Protein AF-W4VPD5-F1 (afdb_monomer)

InterPro domains:
  IPR000160 GGDEF domain [PF00990] (3-58)
  IPR000160 GGDEF domain [PS50887] (1-65)
  IPR029787 Nucleotide cyclase [SSF55073] (20-64)
  IPR043128 Reverse transcriptase/Diguanylate cyclase domain [G3DSA:3.30.70.270] (1-67)

Structure (mmCIF, N/CA/C/O backbone):
data_AF-W4VPD5-F1
#
_entry.id   AF-W4VPD5-F1
#
loop_
_atom_site.group_PDB
_atom_site.id
_atom_site.type_symbol
_atom_site.label_atom_id
_atom_site.label_alt_id
_atom_site.label_comp_id
_atom_site.label_asym_id
_atom_site.label_entity_id
_atom_site.label_seq_id
_atom_site.pdbx_PDB_ins_code
_atom_site.Cartn_x
_atom_site.Cartn_y
_atom_site.Cartn_z
_atom_site.occupancy
_atom_site.B_iso_or_equiv
_atom_site.auth_seq_id
_atom_site.auth_comp_id
_atom_site.auth_asym_id
_atom_site.auth_atom_id
_atom_site.pdbx_PDB_model_num
ATOM 1 N N . MET A 1 1 ? -2.161 12.352 -9.383 1.00 61.84 1 MET A N 1
ATOM 2 C CA . MET A 1 1 ? -1.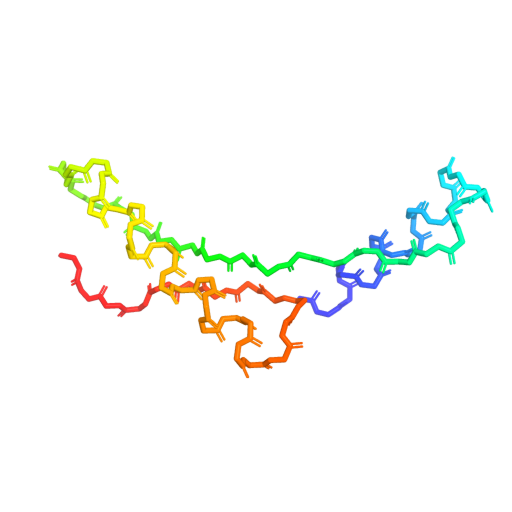368 11.226 -8.837 1.00 61.84 1 MET A CA 1
ATOM 3 C C . MET A 1 1 ? -0.161 10.842 -9.692 1.00 61.84 1 MET A C 1
ATOM 5 O O . MET A 1 1 ? 0.942 10.990 -9.191 1.00 61.84 1 MET A O 1
ATOM 9 N N . LYS A 1 2 ? -0.311 10.412 -10.959 1.00 71.38 2 LYS A N 1
ATOM 10 C CA . LYS A 1 2 ? 0.823 9.891 -11.762 1.00 71.38 2 LYS A CA 1
ATOM 11 C C . LYS A 1 2 ? 2.017 10.849 -11.915 1.00 71.38 2 LYS A C 1
ATOM 13 O O . LYS A 1 2 ? 3.151 10.420 -11.754 1.00 71.38 2 LYS A O 1
ATOM 18 N N . ALA A 1 3 ? 1.767 12.138 -12.159 1.00 79.25 3 ALA A N 1
ATOM 19 C CA . ALA A 1 3 ? 2.835 13.136 -12.302 1.00 79.25 3 ALA A CA 1
ATOM 20 C C . ALA A 1 3 ? 3.676 13.306 -11.021 1.00 79.25 3 ALA A C 1
ATOM 22 O O . ALA A 1 3 ? 4.892 13.429 -11.089 1.00 79.25 3 ALA A O 1
ATOM 23 N N . PHE A 1 4 ? 3.035 13.243 -9.849 1.00 75.75 4 PHE A N 1
ATOM 24 C CA . PHE A 1 4 ? 3.721 13.321 -8.558 1.00 75.75 4 PHE A CA 1
ATOM 25 C C . PHE A 1 4 ? 4.616 12.097 -8.313 1.00 75.75 4 PHE A C 1
ATOM 27 O O . PHE A 1 4 ? 5.773 12.246 -7.939 1.00 75.75 4 PHE A O 1
ATOM 34 N N . GLN A 1 5 ? 4.115 10.889 -8.602 1.00 72.25 5 GLN A N 1
ATOM 35 C CA . GLN A 1 5 ? 4.912 9.660 -8.502 1.00 72.25 5 GLN A CA 1
ATOM 36 C C . GLN A 1 5 ? 6.118 9.680 -9.453 1.00 72.25 5 GLN A C 1
ATOM 38 O O . GLN A 1 5 ? 7.210 9.282 -9.063 1.00 72.25 5 GLN A O 1
ATOM 43 N N . GLN A 1 6 ? 5.942 10.168 -10.685 1.00 79.38 6 GLN A N 1
ATOM 44 C CA . GLN A 1 6 ? 7.046 10.323 -11.636 1.00 79.38 6 GLN A CA 1
ATOM 45 C C . GLN A 1 6 ? 8.101 11.316 -11.148 1.00 79.38 6 GLN A C 1
ATOM 47 O O . GLN A 1 6 ? 9.287 11.012 -11.235 1.00 79.38 6 GLN A O 1
ATOM 52 N N . ALA A 1 7 ? 7.685 12.462 -10.603 1.00 82.44 7 ALA A N 1
ATOM 53 C CA . ALA A 1 7 ? 8.613 13.450 -10.060 1.00 82.44 7 ALA A CA 1
ATOM 54 C C . ALA A 1 7 ? 9.470 12.856 -8.930 1.00 82.44 7 ALA A C 1
ATOM 56 O O . ALA A 1 7 ? 10.687 12.990 -8.960 1.00 82.44 7 ALA A O 1
ATOM 57 N N . LEU A 1 8 ? 8.860 12.106 -8.003 1.00 78.06 8 LEU A N 1
ATOM 58 C CA . LEU A 1 8 ? 9.595 11.429 -6.929 1.00 78.06 8 LEU A CA 1
ATOM 59 C C . LEU A 1 8 ? 10.623 10.416 -7.452 1.00 78.06 8 LEU A C 1
ATOM 61 O O . LEU A 1 8 ? 11.729 10.355 -6.922 1.00 78.06 8 LEU A O 1
ATOM 65 N N . LYS A 1 9 ? 10.285 9.651 -8.500 1.00 75.38 9 LYS A N 1
ATOM 66 C CA . LYS A 1 9 ? 11.209 8.681 -9.120 1.00 75.38 9 LYS A CA 1
ATOM 67 C C . LYS A 1 9 ? 12.409 9.358 -9.779 1.00 75.38 9 LYS A C 1
ATOM 69 O O . LYS A 1 9 ? 13.515 8.834 -9.724 1.00 75.38 9 LYS A O 1
ATOM 74 N N . ILE A 1 10 ? 12.194 10.513 -10.408 1.00 79.06 10 ILE A N 1
ATOM 75 C CA . ILE A 1 10 ? 13.278 11.298 -11.008 1.00 79.06 10 ILE A CA 1
ATOM 76 C C . ILE A 1 10 ? 14.191 11.826 -9.900 1.00 79.06 10 ILE A C 1
ATOM 78 O O . ILE A 1 10 ? 15.389 11.563 -9.924 1.00 79.06 10 ILE A O 1
ATOM 82 N N . THR A 1 11 ? 13.618 12.471 -8.882 1.00 79.75 11 THR A N 1
ATOM 83 C CA . THR A 1 11 ? 14.390 13.035 -7.770 1.00 79.75 11 THR A CA 1
ATOM 84 C C . THR A 1 11 ? 15.152 11.966 -6.984 1.00 79.75 11 THR A C 1
ATOM 86 O O . THR A 1 11 ? 16.280 12.215 -6.578 1.00 79.75 11 THR A O 1
ATOM 89 N N . SER A 1 12 ? 14.612 10.754 -6.789 1.00 73.88 12 SER A N 1
ATOM 90 C CA . SER A 1 12 ? 15.332 9.715 -6.032 1.00 73.88 12 SER A CA 1
ATOM 91 C C . SER A 1 12 ? 16.615 9.248 -6.723 1.00 73.88 12 SER A C 1
ATOM 93 O O . SER A 1 12 ? 17.587 8.943 -6.040 1.00 73.88 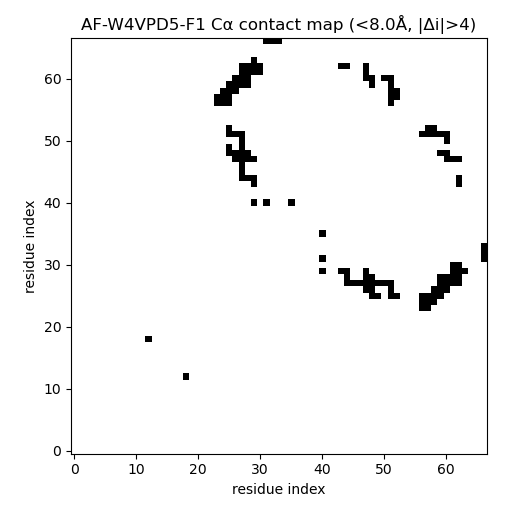12 SER A O 1
ATOM 95 N N . LYS A 1 13 ? 16.641 9.220 -8.063 1.00 73.19 13 LYS A N 1
ATOM 96 C CA . LYS A 1 13 ? 17.846 8.88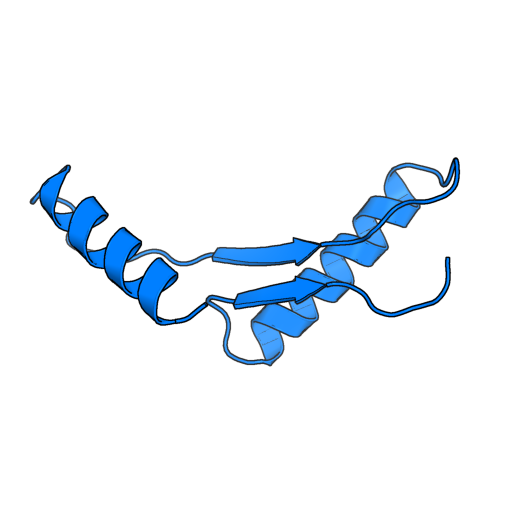2 -8.843 1.00 73.19 13 LYS A CA 1
ATOM 97 C C . LYS A 1 13 ? 18.932 9.948 -8.756 1.00 73.19 13 LYS A C 1
ATOM 99 O O . LYS A 1 13 ? 20.104 9.637 -8.929 1.00 73.19 13 LYS A O 1
ATOM 104 N N . GLU A 1 14 ? 18.546 11.193 -8.497 1.00 78.38 14 GLU A N 1
ATOM 105 C CA . GLU A 1 14 ? 19.482 12.305 -8.318 1.00 78.38 14 GLU A CA 1
ATOM 106 C C . GLU A 1 14 ? 20.130 12.299 -6.924 1.00 78.38 14 GLU A C 1
ATOM 108 O O . GLU A 1 14 ? 21.214 12.854 -6.761 1.00 78.38 14 GLU A O 1
ATOM 113 N N . ILE A 1 15 ? 19.497 11.664 -5.928 1.00 79.12 15 ILE A N 1
ATOM 114 C CA . ILE A 1 15 ? 20.005 11.597 -4.547 1.00 79.12 15 ILE A CA 1
ATOM 115 C C . ILE A 1 15 ? 21.210 10.658 -4.436 1.00 79.12 15 ILE A C 1
ATOM 117 O O . ILE A 1 15 ? 22.189 11.004 -3.778 1.00 79.12 15 ILE A O 1
ATOM 121 N N . ASP A 1 16 ? 21.150 9.482 -5.065 1.00 75.00 16 ASP A N 1
ATOM 122 C CA . ASP A 1 16 ? 22.252 8.520 -5.054 1.00 75.00 16 ASP A CA 1
ATOM 123 C C . ASP A 1 16 ? 22.275 7.704 -6.352 1.00 75.00 16 ASP A C 1
ATOM 125 O O . ASP A 1 16 ? 21.441 6.832 -6.600 1.00 75.00 16 ASP A O 1
ATOM 129 N N . VAL A 1 17 ? 23.275 7.995 -7.183 1.00 71.31 17 VAL A N 1
ATOM 130 C CA . VAL A 1 17 ? 23.493 7.355 -8.488 1.00 71.31 17 VAL A CA 1
ATOM 131 C C . VAL A 1 17 ? 23.872 5.873 -8.386 1.00 71.31 17 VAL A C 1
ATOM 133 O O . VAL A 1 17 ? 23.850 5.175 -9.398 1.00 71.31 17 VAL A O 1
ATOM 136 N N . SER A 1 18 ? 24.225 5.383 -7.191 1.00 79.94 18 SER A N 1
ATOM 137 C CA . SER A 1 18 ? 24.487 3.963 -6.935 1.00 79.94 18 SER A CA 1
ATOM 138 C C . SER A 1 18 ? 23.210 3.142 -6.733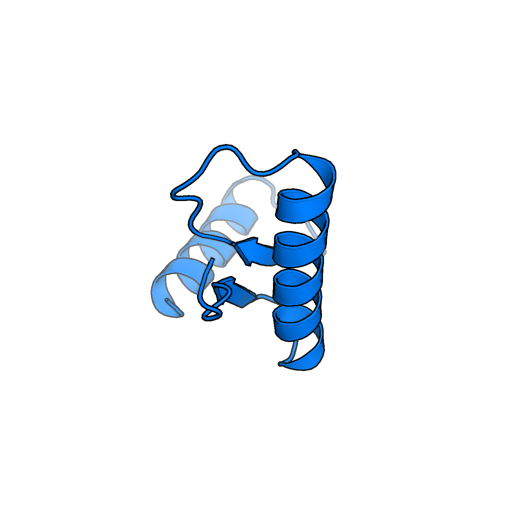 1.00 79.94 18 SER A C 1
ATOM 140 O O . SER A 1 18 ? 23.274 1.912 -6.735 1.00 79.94 18 SER A O 1
ATOM 142 N N . ILE A 1 19 ? 22.044 3.792 -6.619 1.00 72.44 19 ILE A N 1
ATOM 143 C CA . ILE A 1 19 ? 20.744 3.117 -6.609 1.00 7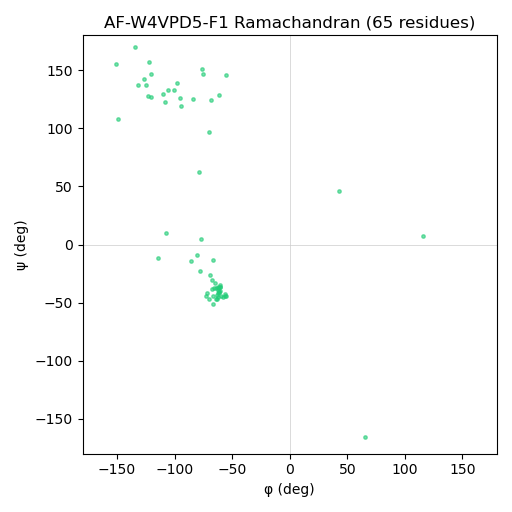2.44 19 ILE A CA 1
ATOM 144 C C . ILE A 1 19 ? 20.472 2.572 -8.014 1.00 72.44 19 ILE A C 1
ATOM 146 O O . ILE A 1 19 ? 20.000 3.269 -8.913 1.00 72.44 19 ILE A O 1
ATOM 150 N N . THR A 1 20 ? 20.777 1.293 -8.200 1.00 74.81 20 THR A N 1
ATOM 151 C CA . THR A 1 20 ? 20.568 0.565 -9.457 1.00 74.81 20 THR A CA 1
ATOM 152 C C . THR A 1 20 ? 19.163 -0.022 -9.585 1.00 74.81 20 THR A C 1
ATOM 154 O O . THR A 1 20 ? 18.763 -0.407 -10.683 1.00 74.81 20 THR A O 1
ATOM 157 N N . GLU A 1 21 ? 18.402 -0.076 -8.489 1.00 76.56 21 GLU A N 1
ATOM 158 C CA . GLU A 1 21 ? 17.079 -0.698 -8.424 1.00 76.56 21 GLU A CA 1
ATOM 159 C C . GLU A 1 21 ? 16.013 0.274 -7.905 1.00 76.56 21 GLU A C 1
ATOM 161 O O . GLU A 1 21 ? 16.216 1.000 -6.933 1.00 76.56 21 GLU A O 1
ATOM 166 N N . GLU A 1 22 ? 14.841 0.270 -8.545 1.00 77.50 22 GLU A N 1
ATOM 167 C CA . GLU A 1 22 ? 13.687 1.057 -8.109 1.00 77.50 22 GLU A CA 1
ATOM 168 C C . GLU A 1 22 ? 12.766 0.209 -7.222 1.00 77.50 22 GLU A C 1
ATOM 170 O O . GLU A 1 22 ? 12.185 -0.781 -7.671 1.00 77.50 22 GLU A O 1
ATOM 175 N N . LEU A 1 23 ? 12.576 0.634 -5.971 1.00 82.25 23 LEU A N 1
ATOM 176 C CA . LEU A 1 23 ? 11.597 0.042 -5.060 1.00 82.25 23 LEU A CA 1
ATOM 177 C C . LEU A 1 23 ? 10.307 0.865 -5.055 1.00 82.25 23 LEU A C 1
ATOM 179 O O . LEU A 1 23 ? 10.325 2.095 -5.031 1.00 82.25 23 LEU A O 1
ATOM 183 N N . THR A 1 24 ? 9.169 0.174 -5.037 1.00 87.75 24 THR A N 1
ATOM 184 C CA . THR A 1 24 ? 7.845 0.795 -4.900 1.00 87.75 24 THR A CA 1
ATOM 185 C C . THR A 1 24 ? 7.117 0.230 -3.690 1.00 87.75 24 THR A C 1
ATOM 187 O O . THR A 1 24 ? 7.394 -0.883 -3.237 1.00 87.75 24 THR A O 1
ATOM 190 N N . VAL A 1 25 ? 6.160 0.995 -3.167 1.00 90.19 25 VAL A N 1
ATOM 191 C CA . VAL A 1 25 ? 5.311 0.577 -2.047 1.00 90.19 25 VAL A CA 1
ATOM 192 C C . VAL A 1 25 ? 3.845 0.579 -2.462 1.00 90.19 25 VAL A C 1
ATOM 194 O O . VAL A 1 25 ? 3.404 1.376 -3.285 1.00 90.19 25 VAL A O 1
ATOM 197 N N . SER A 1 26 ? 3.073 -0.342 -1.895 1.00 95.44 26 SER A N 1
ATOM 198 C CA . SER A 1 26 ? 1.609 -0.314 -1.957 1.00 95.44 26 SER A CA 1
ATOM 199 C C . SER A 1 26 ? 1.100 0.116 -0.593 1.00 95.44 26 SER A C 1
ATOM 201 O O . SER A 1 26 ? 1.579 -0.407 0.410 1.00 95.44 26 SER A O 1
ATOM 203 N N . VAL A 1 27 ? 0.166 1.061 -0.552 1.00 95.62 27 VAL A N 1
ATOM 204 C CA . VAL A 1 27 ? -0.293 1.690 0.691 1.00 95.62 27 VAL A CA 1
ATOM 205 C C . VAL A 1 27 ? -1.800 1.520 0.824 1.00 95.62 27 VAL A C 1
ATOM 207 O O . VAL A 1 27 ? -2.557 1.862 -0.087 1.00 95.62 27 VAL A O 1
ATOM 210 N N . GLY A 1 28 ? -2.230 1.007 1.971 1.00 96.25 28 GLY A N 1
ATOM 211 C CA . GLY A 1 28 ? -3.624 1.001 2.391 1.00 96.25 28 GLY A CA 1
ATOM 212 C C . GLY A 1 28 ? -3.878 2.127 3.380 1.00 96.25 28 GLY A C 1
ATOM 213 O O . GLY A 1 28 ? -3.100 2.325 4.310 1.00 96.25 28 GLY A O 1
ATOM 214 N N . VAL A 1 29 ? -4.947 2.882 3.164 1.00 95.31 29 VAL A N 1
ATOM 215 C CA . VAL A 1 29 ? -5.333 4.018 4.004 1.00 95.31 29 VAL A CA 1
ATOM 216 C C . VAL A 1 29 ? -6.774 3.835 4.440 1.00 95.31 29 VAL A C 1
ATOM 218 O O . VAL A 1 29 ? -7.618 3.391 3.664 1.00 95.31 29 VAL A O 1
ATOM 221 N N . ILE A 1 30 ? -7.067 4.221 5.672 1.00 93.50 30 ILE A N 1
ATOM 222 C CA . ILE A 1 30 ? -8.411 4.227 6.227 1.00 93.50 30 ILE A CA 1
ATOM 223 C C . ILE A 1 30 ? -8.663 5.567 6.908 1.00 93.50 30 ILE A C 1
ATOM 225 O O . ILE A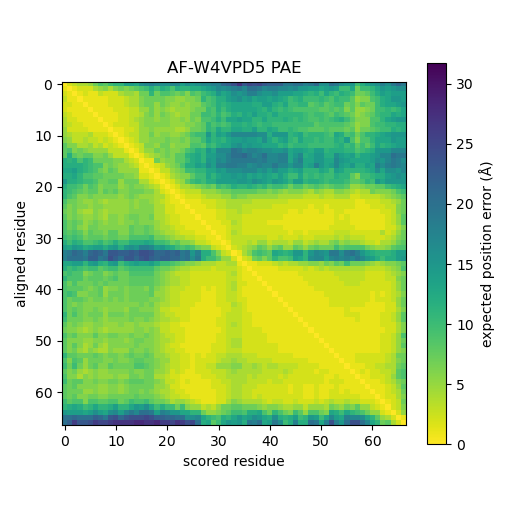 1 30 ? -7.791 6.095 7.598 1.00 93.50 30 ILE A O 1
ATOM 229 N N . GLN A 1 31 ? -9.851 6.126 6.698 1.00 90.62 31 GLN A N 1
ATOM 230 C CA . GLN A 1 31 ? -10.327 7.248 7.493 1.00 90.62 31 GLN A CA 1
ATOM 231 C C . GLN A 1 31 ? -10.952 6.699 8.770 1.00 90.62 31 GLN A C 1
ATOM 233 O O . GLN A 1 31 ? -11.846 5.868 8.682 1.00 90.62 31 GLN A O 1
ATOM 238 N N . VAL A 1 32 ? -10.486 7.160 9.930 1.00 87.75 32 VAL A N 1
ATOM 239 C CA . VAL A 1 32 ? -10.986 6.722 11.236 1.00 87.75 32 VAL A CA 1
ATOM 240 C C . VAL A 1 32 ? -11.793 7.849 11.867 1.00 87.75 32 VAL A C 1
ATOM 242 O O . VAL A 1 32 ? -11.289 8.958 12.041 1.00 87.75 32 VAL A O 1
ATOM 245 N N . ASN A 1 33 ? -13.052 7.567 12.185 1.00 74.50 33 ASN A N 1
ATOM 246 C CA . ASN A 1 33 ? -14.025 8.513 12.739 1.00 74.50 33 ASN A CA 1
ATOM 247 C C . ASN A 1 33 ? -14.452 8.158 14.174 1.00 74.50 33 ASN A C 1
ATOM 249 O O . ASN A 1 33 ? -15.056 8.993 14.843 1.00 74.50 33 ASN A O 1
ATOM 253 N N . ALA A 1 34 ? -14.111 6.963 14.665 1.00 70.50 34 ALA A N 1
ATOM 254 C CA . ALA A 1 34 ? -14.479 6.468 15.990 1.00 70.50 34 ALA A CA 1
ATOM 255 C C . ALA A 1 34 ? -13.296 5.815 16.730 1.00 70.50 34 ALA A C 1
ATOM 257 O O . ALA A 1 34 ? -12.241 5.555 16.153 1.00 70.50 34 ALA A O 1
ATOM 258 N N . ILE A 1 35 ? -13.494 5.531 18.023 1.00 77.69 35 ILE A N 1
ATOM 259 C CA . ILE A 1 35 ? -12.545 4.826 18.901 1.00 77.69 35 ILE A CA 1
ATOM 260 C C . ILE A 1 35 ? -12.624 3.314 18.612 1.00 77.69 35 ILE A C 1
ATOM 262 O O . ILE A 1 35 ? -13.056 2.531 19.455 1.00 77.69 35 ILE A O 1
ATOM 266 N N . ALA A 1 36 ? -12.286 2.895 17.392 1.00 83.88 36 ALA A N 1
ATOM 267 C CA . ALA A 1 36 ? -12.112 1.477 17.090 1.00 83.88 36 ALA A CA 1
ATOM 268 C C . ALA A 1 36 ? -10.769 0.986 17.670 1.00 83.88 36 ALA A C 1
ATOM 270 O O . ALA A 1 36 ? -9.805 1.761 17.714 1.00 83.88 36 ALA A O 1
ATOM 271 N N . PRO A 1 37 ? -10.671 -0.278 18.122 1.00 91.06 37 PRO A N 1
ATOM 272 C CA . PRO A 1 37 ? -9.401 -0.863 18.530 1.00 91.06 37 PRO A CA 1
ATOM 273 C C . PRO A 1 37 ? -8.360 -0.779 17.412 1.00 91.06 37 PRO A C 1
ATOM 275 O O . PRO A 1 37 ? -8.679 -0.899 16.226 1.00 91.06 37 PRO A O 1
ATOM 278 N N . PHE A 1 38 ? -7.097 -0.607 17.797 1.00 91.88 38 PHE A N 1
ATOM 279 C CA . PHE A 1 38 ? -5.995 -0.478 16.848 1.00 91.88 38 PHE A CA 1
ATOM 280 C C . PHE A 1 38 ? -5.934 -1.662 15.876 1.00 91.88 38 PHE A C 1
ATOM 282 O O . PHE A 1 38 ? -5.786 -1.461 14.673 1.00 91.88 38 PHE A O 1
ATOM 289 N N . GLU A 1 39 ? -6.090 -2.885 16.379 1.00 95.25 39 GLU A N 1
ATOM 290 C CA . GLU A 1 39 ? -6.016 -4.111 15.588 1.00 95.25 39 GLU A CA 1
ATOM 291 C C . GLU A 1 39 ? -7.078 -4.144 14.486 1.00 95.25 39 GLU A C 1
ATOM 293 O O . GLU A 1 39 ? -6.800 -4.594 13.376 1.00 95.25 39 GLU A O 1
ATOM 298 N N . GLU A 1 40 ? -8.274 -3.628 14.762 1.00 92.38 40 GLU A N 1
ATOM 299 C CA . GLU A 1 40 ? -9.359 -3.559 13.785 1.00 92.38 40 GLU A CA 1
ATOM 300 C C . GLU A 1 40 ? -9.044 -2.534 12.688 1.00 92.38 40 GLU A C 1
ATOM 302 O O . GLU A 1 40 ? -9.107 -2.851 11.497 1.00 92.38 40 GLU A O 1
ATOM 307 N N . ILE A 1 41 ? -8.599 -1.334 13.076 1.00 93.31 41 ILE A N 1
ATOM 308 C CA . ILE A 1 41 ? -8.159 -0.286 12.141 1.00 93.31 41 ILE A CA 1
ATOM 309 C C . ILE A 1 41 ? -7.015 -0.805 11.261 1.00 93.31 41 ILE A C 1
ATOM 311 O O . ILE A 1 41 ? -7.026 -0.616 10.041 1.00 93.31 41 ILE A O 1
ATOM 315 N N . TYR A 1 42 ? -6.044 -1.485 11.871 1.00 95.12 42 TYR A N 1
ATOM 316 C CA . TYR A 1 42 ? -4.891 -2.048 11.182 1.00 95.12 42 TYR A CA 1
ATOM 317 C C . TYR A 1 42 ? -5.309 -3.110 10.166 1.00 95.12 42 TYR A C 1
ATOM 319 O O . TYR A 1 42 ? -4.887 -3.043 9.014 1.00 95.12 42 TYR A O 1
ATOM 327 N N . GLN A 1 43 ? -6.187 -4.043 10.540 1.00 95.94 43 GLN A N 1
ATOM 328 C CA . GLN A 1 43 ? -6.685 -5.071 9.622 1.00 95.94 43 GLN A CA 1
ATOM 329 C C . GLN A 1 43 ? -7.414 -4.473 8.415 1.00 95.94 43 GLN A C 1
ATOM 331 O O . GLN A 1 43 ? -7.306 -4.992 7.303 1.00 95.94 43 GLN A O 1
ATOM 336 N N . ILE A 1 44 ? -8.163 -3.386 8.601 1.00 94.94 44 ILE A N 1
ATOM 337 C CA . ILE A 1 44 ? -8.860 -2.728 7.492 1.00 94.94 44 ILE A CA 1
ATOM 338 C C . ILE A 1 44 ? -7.864 -1.990 6.581 1.00 94.94 44 ILE A C 1
ATOM 340 O O . ILE A 1 44 ? -7.966 -2.092 5.354 1.00 94.94 44 ILE A O 1
ATOM 344 N N . ALA A 1 45 ? -6.875 -1.294 7.149 1.00 96.00 45 ALA A N 1
ATOM 345 C CA . ALA A 1 45 ? -5.804 -0.670 6.371 1.00 96.00 45 ALA A CA 1
ATOM 346 C C . ALA A 1 45 ? -4.982 -1.717 5.594 1.00 96.00 45 ALA A C 1
ATOM 348 O O . ALA A 1 45 ? -4.697 -1.517 4.413 1.00 96.00 45 ALA A O 1
ATOM 349 N N . ASP A 1 46 ? -4.677 -2.863 6.206 1.00 97.19 46 ASP A N 1
ATOM 350 C CA . ASP A 1 46 ? -3.979 -3.981 5.563 1.00 97.19 46 ASP A CA 1
ATOM 351 C C . ASP A 1 46 ? -4.790 -4.545 4.386 1.00 97.19 46 ASP A C 1
ATOM 353 O O . ASP A 1 46 ? -4.277 -4.667 3.271 1.00 97.19 46 ASP A O 1
ATOM 357 N N . LYS A 1 47 ? -6.103 -4.753 4.556 1.00 96.62 47 LYS A N 1
ATOM 358 C CA . LYS A 1 47 ? -6.996 -5.142 3.448 1.00 96.62 47 LYS A CA 1
ATOM 359 C C . LYS A 1 47 ? -6.956 -4.143 2.289 1.00 96.62 47 LYS A C 1
ATOM 361 O O . LYS A 1 47 ? -6.870 -4.556 1.132 1.00 96.62 47 LYS A O 1
ATOM 366 N N . ALA A 1 48 ? -6.987 -2.839 2.567 1.00 96.81 48 ALA A N 1
ATOM 367 C CA . ALA A 1 48 ? -6.870 -1.818 1.525 1.00 96.81 48 ALA A CA 1
ATOM 368 C C . ALA A 1 48 ? -5.498 -1.869 0.824 1.00 96.81 48 ALA A C 1
ATOM 370 O O . ALA A 1 48 ? -5.417 -1.732 -0.398 1.00 96.81 48 ALA A O 1
ATOM 371 N N . MET A 1 49 ? -4.415 -2.140 1.557 1.00 97.81 49 MET A N 1
ATOM 372 C CA . MET A 1 49 ? -3.085 -2.338 0.975 1.00 97.81 49 MET A CA 1
ATOM 373 C C . MET A 1 49 ? -3.064 -3.550 0.032 1.00 97.81 49 MET A C 1
ATOM 375 O O . MET A 1 49 ? -2.494 -3.461 -1.058 1.00 97.81 49 MET A O 1
ATOM 379 N N . TYR A 1 50 ? -3.703 -4.662 0.401 1.00 97.31 50 TYR A N 1
ATOM 380 C CA . TYR A 1 50 ? -3.821 -5.824 -0.484 1.00 97.31 50 TYR A CA 1
ATOM 381 C C . TYR A 1 50 ? -4.599 -5.501 -1.760 1.00 97.31 50 TYR A C 1
ATOM 383 O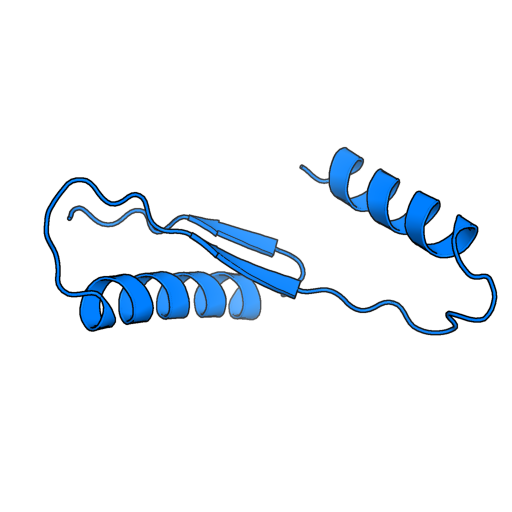 O . TYR A 1 50 ? -4.144 -5.852 -2.844 1.00 97.31 50 TYR A O 1
ATOM 391 N N . GLN A 1 51 ? -5.665 -4.702 -1.681 1.00 96.25 51 GLN A N 1
ATOM 392 C CA . GLN A 1 51 ? -6.346 -4.210 -2.885 1.00 96.25 51 GLN A CA 1
ATOM 393 C C . GLN A 1 51 ? -5.422 -3.376 -3.786 1.00 96.25 51 GLN A C 1
ATOM 395 O O . GLN A 1 51 ? -5.547 -3.425 -5.010 1.00 96.25 51 GLN A O 1
ATOM 400 N N . ALA A 1 52 ? -4.490 -2.599 -3.218 1.00 94.94 52 ALA A N 1
ATOM 401 C CA . ALA A 1 52 ? -3.485 -1.884 -4.008 1.00 94.94 52 ALA A CA 1
ATOM 402 C C . ALA A 1 52 ? -2.502 -2.857 -4.678 1.00 94.94 52 ALA A C 1
ATOM 404 O O . ALA A 1 52 ? -2.129 -2.650 -5.834 1.00 94.94 52 ALA A O 1
ATOM 405 N N . LYS A 1 53 ? -2.108 -3.932 -3.984 1.00 97.00 53 LYS A N 1
ATOM 406 C CA . LYS A 1 53 ? -1.235 -4.974 -4.542 1.00 97.00 53 LYS A CA 1
ATOM 407 C C . LYS A 1 53 ? -1.909 -5.714 -5.699 1.00 97.00 53 LYS A C 1
ATOM 409 O O . LYS A 1 53 ? -1.296 -5.835 -6.759 1.00 97.00 53 LYS A O 1
ATOM 414 N N . ASP A 1 54 ? -3.162 -6.121 -5.529 1.00 97.25 54 ASP A N 1
ATOM 415 C CA . ASP A 1 54 ? -3.929 -6.857 -6.542 1.00 97.25 54 ASP A CA 1
ATOM 416 C C . ASP A 1 54 ? -4.246 -5.994 -7.770 1.00 97.25 54 ASP A C 1
ATOM 418 O O . ASP A 1 54 ? -4.286 -6.489 -8.894 1.00 97.25 54 ASP A O 1
ATOM 422 N N . ALA A 1 55 ? -4.390 -4.679 -7.583 1.00 93.81 55 ALA A N 1
ATOM 423 C CA . ALA A 1 55 ? -4.602 -3.718 -8.665 1.00 93.81 55 ALA A CA 1
ATOM 424 C C . ALA A 1 55 ? -3.330 -3.374 -9.472 1.00 93.81 55 ALA A C 1
ATOM 426 O O . ALA A 1 55 ? -3.388 -2.499 -10.338 1.00 93.81 55 ALA A O 1
ATOM 427 N N . GLY A 1 56 ? -2.194 -4.028 -9.200 1.00 94.81 56 GLY A N 1
ATOM 428 C CA . GLY A 1 56 ? -0.939 -3.833 -9.934 1.00 94.81 56 GLY A CA 1
ATOM 429 C C . GLY A 1 56 ? 0.220 -3.245 -9.123 1.00 94.81 56 GLY A C 1
ATOM 430 O O . GLY A 1 56 ? 1.272 -2.995 -9.709 1.00 94.81 56 GLY A O 1
ATOM 431 N N . ARG A 1 57 ? 0.078 -3.094 -7.796 1.00 93.81 57 ARG A N 1
ATOM 432 C CA . ARG A 1 57 ? 1.082 -2.505 -6.879 1.00 93.81 57 ARG A CA 1
ATOM 433 C C . ARG A 1 57 ? 1.326 -1.006 -7.159 1.00 93.81 57 ARG A C 1
ATOM 435 O O . ARG A 1 57 ? 0.489 -0.364 -7.783 1.00 93.81 57 ARG A O 1
ATOM 442 N N . ASP A 1 58 ? 2.407 -0.434 -6.605 1.00 92.19 58 ASP A N 1
ATOM 443 C CA . ASP A 1 58 ? 2.811 0.992 -6.733 1.00 92.19 58 ASP A CA 1
ATOM 444 C C . ASP A 1 58 ? 1.641 1.996 -6.614 1.00 92.19 58 ASP A C 1
ATOM 446 O O . ASP A 1 58 ? 1.441 2.900 -7.433 1.00 92.19 58 ASP A O 1
ATOM 450 N N . GLY A 1 59 ? 0.790 1.781 -5.610 1.00 91.25 59 GLY A N 1
ATOM 451 C CA . GLY A 1 59 ? -0.517 2.417 -5.544 1.00 91.25 59 GLY A CA 1
ATOM 452 C C . GLY A 1 59 ? -1.009 2.628 -4.124 1.00 91.25 59 GLY A C 1
ATOM 453 O O . GLY A 1 59 ? -0.629 1.917 -3.193 1.00 91.25 59 GLY A O 1
ATOM 454 N N . VAL A 1 60 ? -1.890 3.615 -3.983 1.00 93.50 60 VAL A N 1
ATOM 455 C CA . VAL A 1 60 ? -2.583 3.928 -2.734 1.00 93.50 60 VAL A CA 1
ATOM 456 C C . VAL A 1 60 ? -4.051 3.555 -2.890 1.00 93.50 60 VAL A C 1
ATOM 458 O O . VAL A 1 60 ? -4.696 3.958 -3.864 1.00 93.50 60 VAL A O 1
ATOM 461 N N . LYS A 1 61 ? -4.592 2.804 -1.933 1.00 95.25 61 LYS A N 1
ATOM 462 C CA . LYS A 1 61 ? -6.021 2.503 -1.842 1.00 95.25 61 LYS A CA 1
ATOM 463 C C . LYS A 1 61 ? -6.565 3.009 -0.521 1.00 95.25 61 LYS A C 1
ATOM 465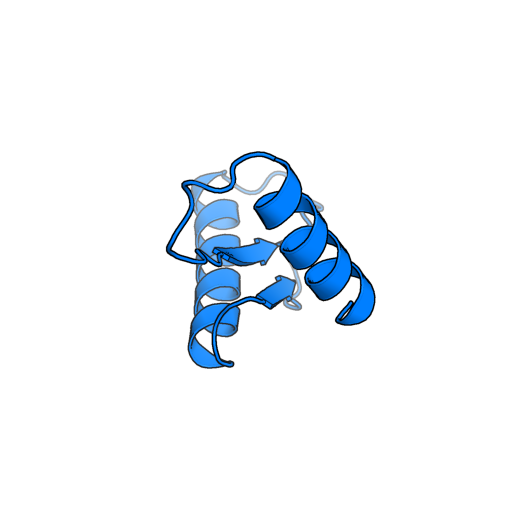 O O . LYS A 1 61 ? -6.040 2.697 0.542 1.00 95.25 61 LYS A O 1
ATOM 470 N N . VAL A 1 62 ? -7.629 3.794 -0.620 1.00 94.31 62 VAL A N 1
ATOM 471 C CA . VAL A 1 62 ? -8.394 4.262 0.531 1.00 94.31 62 VAL A CA 1
ATOM 472 C C . VAL A 1 62 ? -9.566 3.308 0.713 1.00 94.31 62 VAL A C 1
ATOM 474 O O . VAL A 1 62 ? -10.310 3.070 -0.240 1.00 94.31 62 VAL A O 1
ATOM 477 N N . TYR A 1 63 ? -9.715 2.747 1.908 1.00 91.69 63 TYR A N 1
ATOM 478 C CA . TYR A 1 63 ? -10.869 1.935 2.265 1.00 91.69 63 TYR A CA 1
ATOM 479 C C . TYR A 1 63 ? -12.149 2.777 2.174 1.00 91.69 63 TYR A C 1
ATOM 481 O O . TYR A 1 63 ? -12.210 3.866 2.738 1.00 91.69 63 TYR A O 1
ATOM 489 N N . GLN A 1 64 ? -13.157 2.279 1.452 1.00 82.44 64 GLN A N 1
ATOM 490 C CA . GLN A 1 64 ? -14.424 2.988 1.204 1.00 82.44 64 GLN A CA 1
ATOM 491 C C . GLN A 1 64 ? -15.623 2.407 1.975 1.00 82.44 64 GLN A C 1
ATOM 493 O O . GLN A 1 64 ? -16.762 2.767 1.690 1.00 82.44 64 GLN A O 1
ATOM 498 N N . GLY A 1 65 ? -15.403 1.490 2.922 1.00 73.12 65 GLY A N 1
ATOM 499 C CA . GLY A 1 65 ? -16.489 0.962 3.750 1.00 73.12 65 GLY A CA 1
ATOM 500 C C . GLY A 1 65 ? -16.915 1.948 4.838 1.00 73.12 65 GLY A C 1
ATOM 501 O O . GLY A 1 65 ? -16.111 2.753 5.307 1.00 73.12 65 GLY A O 1
ATOM 502 N N . THR A 1 66 ? -18.182 1.877 5.239 1.00 60.34 66 THR A N 1
ATOM 503 C CA . THR A 1 66 ? -18.712 2.612 6.392 1.00 60.34 66 THR A CA 1
AT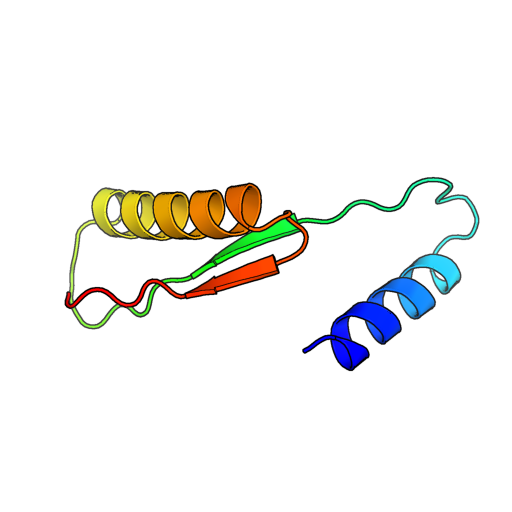OM 504 C C . THR A 1 66 ? -18.095 2.036 7.670 1.00 60.34 66 THR A C 1
ATOM 506 O O . THR A 1 66 ? -18.153 0.821 7.865 1.00 60.34 66 THR A O 1
ATOM 509 N N . GLN A 1 67 ? -17.458 2.889 8.480 1.00 53.41 67 GLN A N 1
ATOM 510 C CA . GLN A 1 67 ? -17.075 2.576 9.863 1.00 53.41 67 GLN A CA 1
ATOM 511 C C . GLN A 1 67 ? -18.252 2.813 10.799 1.00 53.41 67 GLN A C 1
ATOM 513 O O . GLN A 1 67 ? -18.911 3.867 10.621 1.00 53.41 67 GLN A O 1
#

Sequence (67 aa):
MKAFQQALKITSKEIDVSITEELTVSVGVIQVNAIAPFEEIYQIADKAMYQAKDAGRDGVKVYQGTQ

Foldseek 3Di:
DVVVLVVVVVVVCVVDVPCPDDDAAQWFAEDDDDPDDPVVRVVQRVVQSVVCVVVPHNYYGYRPDDD

Organism: NCBI:txid1298598

Radius of gyration: 15.32 Å; Cα contacts (8 Å, |Δi|>4): 68; chains: 1; bounding box: 43×20×31 Å

Secondary structure (DSSP, 8-state):
-HHHHHHHHHHHHHH-TT--S-----EEE----S---HHHHHHHHHHHHHHHHHTTSS-EEE--S--

Solvent-accessible surface area (backbone atoms only — not comparable to full-atom values): 4118 Å² total; per-residue (Å²): 112,70,70,59,57,51,51,52,57,56,53,54,50,73,76,42,78,81,64,85,72,91,87,76,60,50,38,35,36,65,85,82,90,68,95,66,57,66,69,59,55,47,54,51,18,50,52,19,18,49,53,13,44,76,74,70,35,74,29,76,24,71,51,84,73,89,129

pLDDT: mean 85.3, std 10.71, range [53.41, 97.81]

Nearest PDB structures (foldseek):
  5euh-assembly2_B  TM=7.645E-01  e=1.001E-01  Pseudomonas fluorescens Pf0-1
  3bre-assembly1_B  TM=7.939E-01  e=7.589E-02  Pseudomonas aeruginosa PAO1
  4zmu-assembly2_D  TM=9.119E-01  e=2.634E-01  Pseudomonas aeruginosa PAO1
  2v0n-assembly1_B  TM=8.822E-01  e=2.634E-01  Caulobacter vibrioides CB15
  2wb4-assembly1_B  TM=7.896E-01  e=2.634E-01  Caulobacter vibrioides CB15

Mean predicted aligned error: 6.58 Å